Protein AF-A0A2T0U674-F1 (afdb_monomer_lite)

Structure (mmCIF, N/CA/C/O backbone):
data_AF-A0A2T0U674-F1
#
_entry.id   AF-A0A2T0U674-F1
#
loop_
_atom_site.group_PDB
_atom_site.id
_atom_site.type_symbol
_atom_site.label_atom_id
_atom_site.label_alt_id
_atom_site.label_comp_id
_atom_site.label_asym_id
_atom_site.label_entity_id
_atom_site.label_seq_id
_atom_site.pdbx_PDB_ins_code
_atom_site.Cartn_x
_atom_site.Cartn_y
_atom_site.Cartn_z
_atom_site.occupancy
_atom_site.B_iso_or_equiv
_atom_site.auth_seq_id
_atom_site.auth_comp_id
_atom_site.auth_asym_id
_atom_site.auth_atom_id
_atom_site.pdbx_PDB_model_num
ATOM 1 N N . MET A 1 1 ? 27.871 5.966 -0.649 1.00 52.25 1 MET A N 1
ATOM 2 C CA . MET A 1 1 ? 26.681 6.428 -1.399 1.00 52.25 1 MET A CA 1
ATOM 3 C C . MET A 1 1 ? 25.698 5.269 -1.437 1.00 52.25 1 MET A C 1
ATOM 5 O O . MET A 1 1 ? 26.176 4.169 -1.676 1.00 52.25 1 MET A O 1
ATOM 9 N N . PRO A 1 2 ? 24.401 5.443 -1.133 1.00 55.94 2 PRO A N 1
ATOM 10 C CA . PRO A 1 2 ? 23.436 4.362 -1.320 1.00 55.94 2 PRO A CA 1
ATOM 11 C C . PRO A 1 2 ? 23.285 4.078 -2.821 1.00 55.94 2 PRO A C 1
ATOM 13 O O . PRO A 1 2 ? 23.282 5.008 -3.626 1.00 55.94 2 PRO A O 1
ATOM 16 N N . GLU A 1 3 ? 23.223 2.803 -3.190 1.00 58.19 3 GLU A N 1
ATOM 17 C CA . GLU A 1 3 ? 23.100 2.361 -4.580 1.00 58.19 3 GLU A CA 1
ATOM 18 C C . GLU A 1 3 ? 21.787 2.892 -5.189 1.00 58.19 3 GLU A C 1
ATOM 20 O O . GLU A 1 3 ? 20.723 2.691 -4.600 1.00 58.19 3 GLU A O 1
ATOM 25 N N . PRO A 1 4 ? 21.816 3.584 -6.343 1.00 54.06 4 PRO A N 1
ATOM 26 C CA . PRO A 1 4 ? 20.641 4.271 -6.894 1.00 54.06 4 PRO A CA 1
ATOM 27 C C . PRO A 1 4 ? 19.526 3.318 -7.356 1.00 54.06 4 PRO A C 1
ATOM 29 O O . PRO A 1 4 ? 18.379 3.742 -7.505 1.00 54.06 4 PRO A O 1
ATOM 32 N N . THR A 1 5 ? 19.850 2.038 -7.550 1.00 57.12 5 THR A N 1
ATOM 33 C CA . THR A 1 5 ? 18.921 0.949 -7.883 1.00 57.12 5 THR A CA 1
ATOM 34 C C . THR A 1 5 ? 18.291 0.286 -6.658 1.00 57.12 5 THR A C 1
ATOM 36 O O . THR A 1 5 ? 17.318 -0.450 -6.811 1.00 57.12 5 THR A O 1
ATOM 39 N N . LEU A 1 6 ? 18.782 0.551 -5.441 1.00 60.94 6 LEU A N 1
ATOM 40 C CA . LEU A 1 6 ? 18.159 0.049 -4.216 1.00 60.94 6 LEU A CA 1
ATOM 41 C C . LEU A 1 6 ? 16.954 0.925 -3.870 1.00 60.94 6 LEU A C 1
ATOM 43 O O . LEU A 1 6 ? 17.049 1.903 -3.131 1.00 60.94 6 LEU A O 1
ATOM 47 N N . CYS A 1 7 ? 15.808 0.572 -4.449 1.00 66.25 7 CYS A N 1
ATOM 48 C CA . CYS A 1 7 ? 14.529 1.234 -4.197 1.00 66.25 7 CYS A CA 1
ATOM 49 C C . CYS A 1 7 ? 14.004 0.955 -2.776 1.00 66.25 7 CYS A C 1
ATOM 51 O O . CYS A 1 7 ? 13.328 1.794 -2.186 1.00 66.25 7 CYS A O 1
ATOM 53 N N . CYS A 1 8 ? 14.380 -0.189 -2.201 1.00 64.75 8 CYS A N 1
ATOM 54 C CA . CYS A 1 8 ? 13.924 -0.661 -0.900 1.00 64.75 8 CYS A CA 1
ATOM 55 C C . CYS A 1 8 ? 15.161 -0.905 -0.030 1.00 64.75 8 CYS A C 1
ATOM 57 O O . CYS A 1 8 ? 15.862 -1.905 -0.195 1.00 64.75 8 CYS A O 1
ATOM 59 N N . ARG A 1 9 ? 15.487 0.019 0.883 1.00 56.22 9 ARG A N 1
ATOM 60 C CA . ARG A 1 9 ? 16.399 -0.347 1.977 1.00 56.22 9 ARG A CA 1
ATOM 61 C C . ARG A 1 9 ? 15.719 -1.472 2.750 1.00 56.22 9 ARG A C 1
ATOM 63 O O . ARG A 1 9 ? 14.535 -1.368 3.020 1.00 56.22 9 ARG A O 1
ATOM 70 N N . ALA A 1 10 ? 16.462 -2.514 3.110 1.00 56.75 10 ALA A N 1
ATOM 71 C CA . ALA A 1 10 ? 15.973 -3.718 3.793 1.00 56.75 10 ALA A CA 1
ATOM 72 C C . ALA A 1 10 ? 15.374 -3.492 5.210 1.00 56.75 10 ALA A C 1
ATOM 74 O O . ALA A 1 10 ? 15.289 -4.431 5.995 1.00 56.75 10 ALA A O 1
ATOM 75 N N . GLY A 1 11 ? 15.010 -2.257 5.569 1.00 56.66 11 GLY A N 1
ATOM 76 C CA . GLY A 1 11 ? 14.213 -1.947 6.753 1.00 56.66 11 GLY A CA 1
ATOM 77 C C . GLY A 1 11 ? 12.744 -1.981 6.353 1.00 56.66 11 GLY A C 1
ATOM 78 O O . GLY A 1 11 ? 12.407 -1.436 5.311 1.00 56.66 11 GLY A O 1
ATOM 79 N N . GLY A 1 12 ? 11.908 -2.664 7.134 1.00 62.25 12 GLY A N 1
ATOM 80 C CA . GLY A 1 12 ? 10.512 -2.996 6.816 1.00 62.25 12 GLY A CA 1
ATOM 81 C C . GLY A 1 12 ? 9.523 -1.826 6.742 1.00 62.25 12 GLY A C 1
ATOM 82 O O . GLY A 1 12 ? 8.391 -1.984 7.184 1.00 62.25 12 GLY A O 1
ATOM 83 N N . ASP A 1 13 ? 9.946 -0.683 6.207 1.00 76.88 13 ASP A N 1
ATOM 84 C CA . ASP A 1 13 ? 9.106 0.463 5.876 1.00 76.88 13 ASP A CA 1
ATOM 85 C C . ASP A 1 13 ? 8.631 0.377 4.414 1.00 76.88 13 ASP A C 1
ATOM 87 O O . ASP A 1 13 ? 9.282 -0.233 3.557 1.00 76.88 13 ASP A O 1
ATOM 91 N N . TYR A 1 14 ? 7.495 1.012 4.119 1.00 83.75 14 TYR A N 1
ATOM 92 C CA . TYR A 1 14 ? 6.945 1.088 2.764 1.00 83.75 14 TYR A CA 1
ATOM 93 C C . TYR A 1 14 ? 7.823 1.931 1.828 1.00 83.75 14 TYR A C 1
ATOM 95 O O . TYR A 1 14 ? 8.505 2.868 2.246 1.00 83.75 14 TYR A O 1
ATOM 103 N N . CYS A 1 15 ? 7.813 1.593 0.535 1.00 85.06 15 CYS A N 1
ATOM 104 C CA . CYS A 1 15 ? 8.591 2.302 -0.477 1.00 85.06 15 CYS A CA 1
ATOM 105 C C . CYS A 1 15 ? 7.721 3.305 -1.245 1.00 85.06 15 CYS A C 1
ATOM 107 O O . CYS A 1 15 ? 7.113 2.955 -2.257 1.00 85.06 15 CYS A O 1
ATOM 109 N N . ASP A 1 16 ? 7.792 4.582 -0.860 1.00 83.19 16 ASP A N 1
ATOM 110 C CA . ASP A 1 16 ? 7.042 5.672 -1.508 1.00 83.19 16 ASP A CA 1
ATOM 111 C C . ASP A 1 16 ? 7.247 5.743 -3.034 1.00 83.19 16 ASP A C 1
ATOM 113 O O . ASP A 1 16 ? 6.367 6.166 -3.785 1.00 83.19 16 ASP A O 1
ATOM 117 N N . ARG A 1 17 ? 8.426 5.336 -3.528 1.00 84.06 17 ARG A N 1
ATOM 118 C CA . ARG A 1 17 ? 8.722 5.342 -4.968 1.00 84.06 17 ARG A CA 1
ATOM 119 C C . ARG A 1 17 ? 7.967 4.243 -5.714 1.00 84.06 17 ARG A C 1
ATOM 121 O O . ARG A 1 17 ? 7.518 4.490 -6.830 1.00 84.06 17 ARG A O 1
ATOM 128 N N . CYS A 1 18 ? 7.859 3.048 -5.135 1.00 86.38 18 CYS A N 1
ATOM 129 C CA . CYS A 1 18 ? 7.088 1.958 -5.730 1.00 86.38 18 CYS A CA 1
ATOM 130 C C . CYS A 1 18 ? 5.595 2.301 -5.736 1.00 86.38 18 CYS A C 1
ATOM 132 O O . CYS A 1 18 ? 4.935 2.115 -6.756 1.00 86.38 18 CYS A O 1
ATOM 134 N N . ASP A 1 19 ? 5.102 2.886 -4.647 1.00 88.12 19 ASP A N 1
ATOM 135 C CA . ASP A 1 19 ? 3.698 3.279 -4.496 1.00 88.12 19 ASP A CA 1
ATOM 136 C C . ASP A 1 19 ? 3.294 4.333 -5.530 1.00 88.12 19 ASP A C 1
ATOM 138 O O . ASP A 1 19 ? 2.256 4.211 -6.181 1.00 88.12 19 ASP A O 1
ATOM 142 N N . LEU A 1 20 ? 4.162 5.327 -5.759 1.00 86.06 20 LEU A N 1
ATOM 143 C CA . LEU A 1 20 ? 3.948 6.363 -6.770 1.00 86.06 20 LEU A CA 1
ATOM 144 C C . LEU A 1 20 ? 3.798 5.790 -8.187 1.00 86.06 20 LEU A C 1
ATOM 146 O O . LEU A 1 20 ? 2.991 6.295 -8.963 1.00 86.06 20 LEU A O 1
ATOM 150 N N . LEU A 1 21 ? 4.574 4.759 -8.539 1.00 85.62 21 LEU A N 1
ATOM 151 C CA . LEU A 1 21 ? 4.520 4.145 -9.871 1.00 85.62 21 LEU A CA 1
ATOM 152 C C . LEU A 1 21 ? 3.219 3.375 -10.104 1.00 85.62 21 LEU A C 1
ATOM 154 O O . LEU A 1 21 ? 2.737 3.321 -11.233 1.00 85.62 21 LEU A O 1
ATOM 158 N N . VAL A 1 22 ? 2.678 2.772 -9.047 1.00 86.31 22 VAL A N 1
ATOM 159 C CA . VAL A 1 22 ? 1.436 1.995 -9.099 1.00 86.31 22 VAL A CA 1
ATOM 160 C C . VAL A 1 22 ? 0.212 2.910 -9.000 1.00 86.31 22 VAL A C 1
ATOM 162 O O . VAL A 1 22 ? -0.828 2.605 -9.576 1.00 86.31 22 VAL A O 1
ATOM 165 N N . GLY A 1 23 ? 0.339 4.057 -8.327 1.00 88.31 23 GLY A N 1
ATOM 166 C CA . GLY A 1 23 ? -0.674 5.112 -8.332 1.00 88.31 23 GLY A CA 1
ATOM 167 C C . GLY A 1 23 ? -1.971 4.739 -7.612 1.00 88.31 23 GLY A C 1
ATOM 168 O O . GLY A 1 23 ? -3.014 5.302 -7.932 1.00 88.31 23 GLY A O 1
ATOM 169 N N . LEU A 1 24 ? -1.917 3.804 -6.657 1.00 87.69 24 LEU A N 1
ATOM 170 C CA . LEU A 1 24 ? -3.064 3.357 -5.863 1.00 87.69 24 LEU A CA 1
ATOM 171 C C . LEU A 1 24 ? -3.108 4.097 -4.511 1.00 87.69 24 LEU A C 1
ATOM 173 O O . LEU A 1 24 ? -2.318 3.780 -3.621 1.00 87.69 24 LEU A O 1
ATOM 177 N N . PRO A 1 25 ? -4.012 5.079 -4.313 1.00 86.56 25 PRO A N 1
ATOM 178 C CA . PRO A 1 25 ? -4.043 5.869 -3.085 1.00 86.56 25 PRO A CA 1
ATOM 179 C C . PRO A 1 25 ? -4.352 5.015 -1.850 1.00 86.56 25 PRO A C 1
ATOM 181 O O . PRO A 1 25 ? -5.298 4.229 -1.851 1.00 86.56 25 PRO A O 1
ATOM 184 N N . GLY A 1 26 ? -3.581 5.207 -0.777 1.00 87.94 26 GLY A N 1
ATOM 185 C CA . GLY A 1 26 ? -3.770 4.500 0.495 1.00 87.94 26 GLY A CA 1
ATOM 186 C C . GLY A 1 26 ? -3.292 3.044 0.502 1.00 87.94 26 GLY A C 1
ATOM 187 O O . GLY A 1 26 ? -3.534 2.345 1.486 1.00 87.94 26 GLY A O 1
ATOM 188 N N . LEU A 1 27 ? -2.628 2.591 -0.567 1.00 90.62 27 LEU A N 1
ATOM 189 C CA . LEU A 1 27 ? -2.029 1.265 -0.685 1.00 90.62 27 LEU A CA 1
ATOM 190 C C . LEU A 1 27 ? -0.518 1.378 -0.910 1.00 90.62 27 LEU A C 1
ATOM 192 O O . LEU A 1 27 ? -0.047 2.275 -1.605 1.00 90.62 27 LEU A O 1
ATOM 196 N N . HIS A 1 28 ? 0.215 0.430 -0.339 1.00 90.25 28 HIS A N 1
ATOM 197 C CA . HIS A 1 28 ? 1.665 0.339 -0.374 1.00 90.25 28 HIS A CA 1
ATOM 198 C C . HIS A 1 28 ? 2.102 -0.9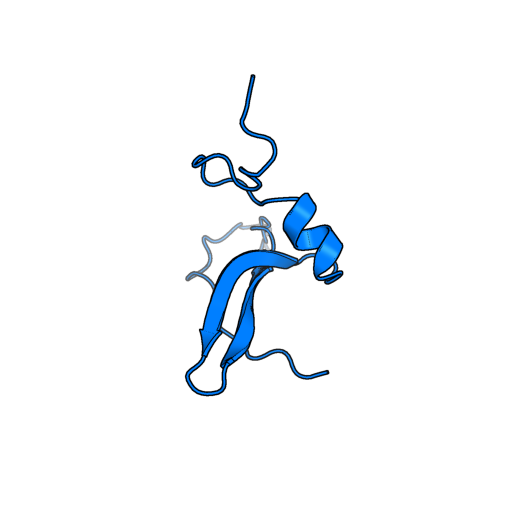74 -1.011 1.00 90.25 28 HIS A C 1
ATOM 200 O O . HIS A 1 28 ? 1.566 -2.033 -0.684 1.00 90.25 28 HIS A O 1
ATOM 206 N N . VAL A 1 29 ? 3.086 -0.924 -1.901 1.00 89.88 29 VAL A N 1
ATOM 207 C CA . VAL A 1 29 ? 3.679 -2.089 -2.554 1.00 89.88 29 VAL A CA 1
ATOM 208 C C . VAL A 1 29 ? 4.520 -2.865 -1.549 1.00 89.88 29 VAL A C 1
ATOM 210 O O . VAL A 1 29 ? 5.472 -2.336 -0.976 1.00 89.88 29 VAL A O 1
ATOM 213 N N . ILE A 1 30 ? 4.197 -4.148 -1.386 1.00 88.38 30 ILE A N 1
ATOM 214 C CA . ILE A 1 30 ? 4.917 -5.066 -0.491 1.00 88.38 30 ILE A CA 1
ATOM 215 C C . ILE A 1 30 ? 5.643 -6.187 -1.230 1.00 88.38 30 ILE A C 1
ATOM 217 O O . ILE A 1 30 ? 6.588 -6.756 -0.691 1.00 88.38 30 ILE A O 1
ATOM 221 N N . ALA A 1 31 ? 5.245 -6.493 -2.467 1.00 87.31 31 ALA A N 1
ATOM 222 C CA . ALA A 1 31 ? 5.993 -7.393 -3.338 1.00 87.31 31 ALA A CA 1
ATOM 223 C C . ALA A 1 31 ? 5.695 -7.122 -4.813 1.00 87.31 31 ALA A C 1
ATOM 225 O O . ALA A 1 31 ? 4.626 -6.624 -5.175 1.00 87.31 31 ALA A O 1
ATOM 226 N N . VAL A 1 32 ? 6.648 -7.494 -5.664 1.00 87.56 32 VAL A N 1
ATOM 227 C CA . VAL A 1 32 ? 6.525 -7.438 -7.120 1.00 87.56 32 VAL A CA 1
ATOM 228 C C . VAL A 1 32 ? 7.098 -8.727 -7.690 1.00 87.56 32 VAL A C 1
ATOM 230 O O . VAL A 1 32 ? 8.273 -9.027 -7.484 1.00 87.56 32 VAL A O 1
ATOM 233 N N . GLU A 1 33 ? 6.276 -9.475 -8.416 1.00 90.81 33 GLU A N 1
ATOM 234 C CA . GLU A 1 33 ? 6.631 -10.776 -8.984 1.00 90.81 33 GLU A CA 1
ATOM 235 C C . GLU A 1 33 ? 6.167 -10.880 -10.442 1.00 90.81 33 GLU A C 1
ATOM 237 O O . GLU A 1 33 ? 5.360 -10.081 -10.922 1.00 90.81 33 GLU A O 1
ATOM 242 N N . ARG A 1 34 ? 6.698 -11.868 -11.166 1.00 93.44 34 ARG A N 1
ATOM 243 C CA . ARG A 1 34 ? 6.189 -12.272 -12.481 1.00 93.44 34 ARG A CA 1
ATOM 244 C C . ARG A 1 34 ? 5.487 -13.609 -12.327 1.00 93.44 34 ARG A C 1
ATOM 246 O O . ARG A 1 34 ? 6.064 -14.522 -11.744 1.00 93.44 34 ARG A O 1
ATOM 253 N N . ASP A 1 35 ? 4.266 -13.715 -12.835 1.00 93.25 35 ASP A N 1
ATOM 254 C CA . ASP A 1 35 ? 3.553 -14.992 -12.847 1.00 93.25 35 ASP A CA 1
ATOM 255 C C . ASP A 1 35 ? 4.008 -15.901 -14.003 1.00 93.25 35 ASP A C 1
ATOM 257 O O . ASP A 1 35 ? 4.800 -15.512 -14.863 1.00 93.25 35 ASP A O 1
ATOM 261 N N . ASP A 1 36 ? 3.454 -17.116 -14.061 1.00 95.62 36 ASP A N 1
ATOM 262 C CA . ASP A 1 36 ? 3.753 -18.110 -15.106 1.00 95.62 36 ASP A CA 1
ATOM 263 C C . ASP A 1 36 ? 3.415 -17.644 -16.536 1.00 95.62 36 ASP A C 1
ATOM 265 O O . ASP A 1 36 ? 3.791 -18.290 -17.513 1.00 95.62 36 ASP A O 1
ATOM 269 N N . ARG A 1 37 ? 2.666 -16.544 -16.681 1.00 95.56 37 ARG A N 1
ATOM 270 C CA . ARG A 1 37 ? 2.300 -15.933 -17.966 1.00 95.56 37 ARG A CA 1
ATOM 271 C C . ARG A 1 37 ? 3.122 -14.676 -18.262 1.00 95.56 37 ARG A C 1
ATOM 273 O O . ARG A 1 37 ? 2.738 -13.912 -19.145 1.00 95.56 37 ARG A O 1
ATOM 280 N N . ASP A 1 38 ? 4.215 -14.460 -17.531 1.00 92.38 38 ASP A N 1
ATOM 281 C CA . ASP A 1 38 ? 5.078 -13.276 -17.604 1.00 92.38 38 ASP A CA 1
ATOM 282 C C . ASP A 1 38 ? 4.343 -11.952 -17.316 1.00 92.38 38 ASP A C 1
ATOM 284 O O . ASP A 1 38 ? 4.773 -10.868 -17.720 1.00 92.38 38 ASP A O 1
ATOM 288 N N . ARG A 1 39 ? 3.214 -12.013 -16.597 1.00 92.06 39 ARG A N 1
ATOM 289 C CA . ARG A 1 39 ? 2.493 -10.816 -16.160 1.00 92.06 39 ARG A CA 1
ATOM 290 C C . ARG A 1 39 ? 3.120 -10.289 -14.883 1.00 92.06 39 ARG A C 1
ATOM 292 O O . ARG A 1 39 ? 3.482 -11.057 -13.995 1.00 92.06 39 ARG A O 1
ATOM 299 N N . LEU A 1 40 ? 3.192 -8.966 -14.779 1.00 90.56 40 LEU A N 1
ATOM 300 C CA . LEU A 1 40 ? 3.615 -8.303 -13.555 1.00 90.56 40 LEU A CA 1
ATOM 301 C C . LEU A 1 40 ? 2.496 -8.406 -12.511 1.00 90.56 40 LEU A C 1
ATOM 303 O O . LEU A 1 40 ? 1.406 -7.874 -12.720 1.00 90.56 40 LEU A O 1
ATOM 307 N N . VAL A 1 41 ? 2.773 -9.073 -11.394 1.00 91.19 41 VAL A N 1
ATOM 308 C CA . VAL A 1 41 ? 1.886 -9.158 -10.233 1.00 91.19 41 VAL A CA 1
ATOM 309 C C . VAL A 1 41 ? 2.443 -8.252 -9.146 1.00 91.19 41 VAL A C 1
ATOM 311 O O . VAL A 1 41 ? 3.556 -8.450 -8.662 1.00 91.19 41 VAL A O 1
ATOM 314 N N . VAL A 1 42 ? 1.661 -7.242 -8.773 1.00 90.38 42 VAL A N 1
ATOM 315 C CA . VAL A 1 42 ? 2.009 -6.298 -7.711 1.00 90.38 42 VAL A CA 1
ATOM 316 C C . VAL A 1 42 ? 1.131 -6.594 -6.507 1.00 90.38 42 VAL A C 1
ATOM 318 O O . VAL A 1 42 ? -0.092 -6.479 -6.581 1.00 90.38 42 VAL A O 1
ATOM 321 N N . MET A 1 43 ? 1.755 -6.980 -5.400 1.00 91.12 43 MET A N 1
ATOM 322 C CA . MET A 1 43 ? 1.062 -7.175 -4.135 1.00 91.12 43 MET A CA 1
ATOM 323 C C . MET A 1 43 ? 1.136 -5.884 -3.328 1.00 91.12 43 MET A C 1
ATOM 325 O O . ME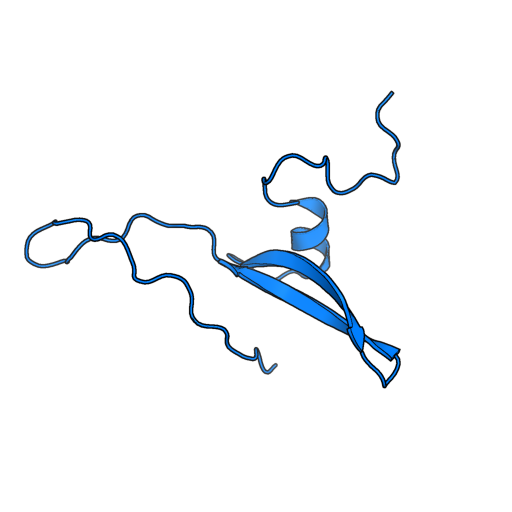T A 1 43 ? 2.219 -5.323 -3.133 1.00 91.12 43 MET A O 1
ATOM 329 N N . VAL A 1 44 ? -0.024 -5.426 -2.867 1.00 91.50 44 VAL A N 1
ATOM 330 C CA . VAL A 1 44 ? -0.171 -4.176 -2.125 1.00 91.50 44 VAL A CA 1
ATOM 331 C C . VAL A 1 44 ? -0.940 -4.391 -0.828 1.00 91.50 44 VA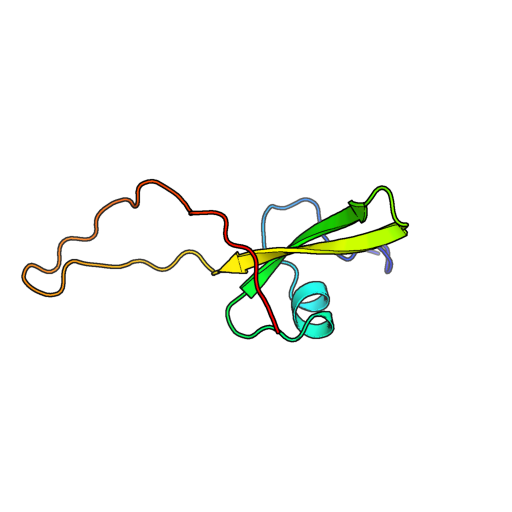L A C 1
ATOM 333 O O . VAL A 1 44 ? -1.777 -5.288 -0.738 1.00 91.50 44 VAL A O 1
ATOM 336 N N . GLU A 1 45 ? -0.699 -3.544 0.165 1.00 90.00 45 GLU A N 1
ATOM 337 C CA . GLU A 1 45 ? -1.480 -3.504 1.399 1.00 90.00 45 GLU A CA 1
ATOM 338 C C . GLU A 1 45 ? -1.756 -2.066 1.845 1.00 90.00 45 GLU A C 1
ATOM 340 O O . GLU A 1 45 ? -0.984 -1.162 1.552 1.00 90.00 45 GLU A O 1
ATOM 345 N N . SER A 1 46 ? -2.846 -1.825 2.575 1.00 88.06 46 SER A N 1
ATOM 346 C CA . SER A 1 46 ? -3.096 -0.503 3.174 1.00 88.06 46 SER A CA 1
ATOM 347 C C . SER A 1 46 ? -2.090 -0.184 4.280 1.00 88.06 46 SER A C 1
ATOM 349 O O . SER A 1 46 ? -1.520 -1.103 4.852 1.00 88.06 46 SER A O 1
ATOM 351 N N . ALA A 1 47 ? -1.909 1.065 4.695 1.00 84.38 47 ALA A N 1
ATOM 352 C CA . ALA A 1 47 ? -1.193 1.313 5.951 1.00 84.38 47 ALA A CA 1
ATOM 353 C C . ALA A 1 47 ? -1.945 0.685 7.144 1.00 84.38 47 ALA A C 1
ATOM 355 O O . ALA A 1 47 ? -3.170 0.522 7.117 1.00 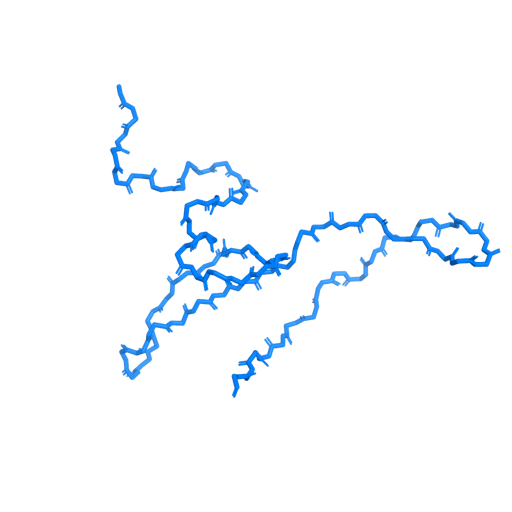84.38 47 ALA A O 1
ATOM 356 N N . ALA A 1 48 ? -1.215 0.310 8.196 1.00 79.62 48 ALA A N 1
ATOM 357 C CA . ALA A 1 48 ? -1.843 -0.053 9.460 1.00 79.62 48 ALA A CA 1
ATOM 358 C C . ALA A 1 48 ? -2.412 1.211 10.123 1.00 79.62 48 ALA A C 1
ATOM 360 O O . ALA A 1 48 ? -1.661 2.109 10.500 1.00 79.62 48 ALA A O 1
ATOM 361 N N . GLU A 1 49 ? -3.731 1.267 10.293 1.00 78.06 49 GLU A N 1
ATOM 362 C CA . GLU A 1 49 ? -4.409 2.363 10.984 1.00 78.06 49 GLU A CA 1
ATOM 363 C C . GLU A 1 49 ? -5.030 1.867 12.292 1.00 78.06 49 GLU A C 1
ATOM 365 O O . GLU A 1 49 ? -5.659 0.806 12.348 1.00 78.06 49 GLU A O 1
ATOM 370 N N . ALA A 1 50 ? -4.865 2.638 13.368 1.00 79.69 50 ALA A N 1
ATOM 371 C CA . ALA A 1 50 ? -5.537 2.344 14.625 1.00 79.69 50 ALA A CA 1
ATOM 372 C C . ALA A 1 50 ? -7.042 2.605 14.470 1.00 79.69 50 ALA A C 1
ATOM 374 O O . ALA A 1 50 ? -7.473 3.750 14.331 1.00 79.69 50 ALA A O 1
ATOM 375 N N . MET A 1 51 ? -7.849 1.544 14.526 1.00 77.31 51 MET A N 1
ATOM 376 C CA . MET A 1 51 ? -9.307 1.640 14.457 1.00 77.31 51 MET A CA 1
ATOM 377 C C . MET A 1 51 ? -9.956 1.219 15.775 1.00 77.31 51 MET A C 1
ATOM 379 O O . MET A 1 51 ? -9.641 0.175 16.346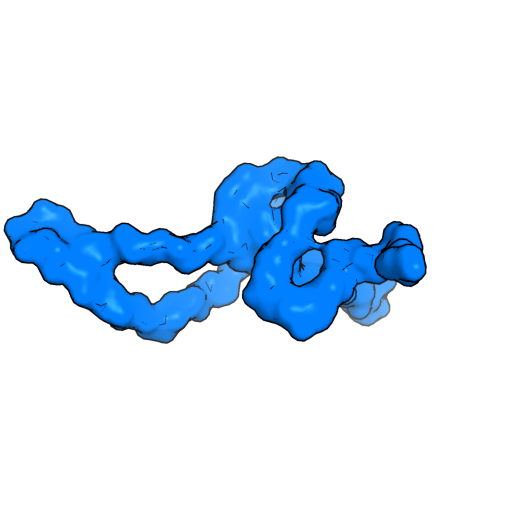 1.00 77.31 51 MET A O 1
ATOM 383 N N . GLY A 1 52 ? -10.890 2.044 16.251 1.00 84.00 52 GLY A N 1
ATOM 384 C CA . GLY A 1 52 ? -11.651 1.811 17.476 1.00 84.00 52 GLY A CA 1
ATOM 385 C C . GLY A 1 52 ? -13.123 1.520 17.229 1.00 84.00 52 GLY A C 1
ATOM 386 O O . GLY A 1 52 ? -13.707 1.942 16.228 1.00 84.00 52 GLY A O 1
ATOM 387 N N . CYS A 1 53 ? -13.757 0.842 18.183 1.00 83.31 53 CYS A N 1
ATOM 388 C CA . CYS A 1 53 ? -15.207 0.710 18.193 1.00 83.31 53 CYS A CA 1
ATOM 389 C C . CYS A 1 53 ? -15.857 2.093 18.366 1.00 83.31 53 CYS A C 1
ATOM 391 O O . CYS A 1 53 ? -15.636 2.764 19.374 1.00 83.31 53 CYS A O 1
ATOM 393 N N . ARG A 1 54 ? -16.700 2.515 17.413 1.00 85.75 54 ARG A N 1
ATOM 394 C CA . ARG A 1 54 ? -17.338 3.846 17.438 1.00 85.75 54 ARG A CA 1
ATOM 395 C C . ARG A 1 54 ? -18.294 4.069 18.619 1.00 85.75 54 ARG A C 1
ATOM 397 O O . ARG A 1 54 ? -18.625 5.214 18.895 1.00 85.75 54 ARG A O 1
ATOM 404 N N . SER A 1 55 ? -18.744 3.012 19.299 1.00 89.31 55 SER A N 1
ATOM 405 C CA . SER A 1 55 ? -19.661 3.125 20.442 1.00 89.31 55 SER A CA 1
ATOM 406 C C . SER A 1 55 ? -18.957 3.262 21.794 1.00 89.31 55 SER A C 1
ATOM 408 O O . SER A 1 55 ? -19.467 3.966 22.660 1.00 89.31 55 SER A O 1
ATOM 410 N N . CYS A 1 56 ? -17.810 2.604 21.995 1.00 91.94 56 CYS A N 1
ATOM 411 C CA . CYS A 1 56 ? -17.115 2.573 23.291 1.00 91.94 56 CYS A CA 1
ATOM 412 C C . CYS A 1 56 ? -15.656 3.054 23.253 1.00 91.94 56 CYS A C 1
ATOM 414 O O . CYS A 1 56 ? -15.025 3.142 24.301 1.00 91.94 56 CYS A O 1
ATOM 416 N N . GLY A 1 57 ? -15.102 3.356 22.075 1.00 89.19 57 GLY A N 1
ATOM 417 C CA . GLY A 1 57 ? -13.752 3.906 21.911 1.00 89.19 57 GLY A CA 1
ATOM 418 C C . GLY A 1 57 ? -12.602 2.907 22.083 1.00 89.19 57 GLY A C 1
ATOM 419 O O . GLY A 1 57 ? -11.447 3.284 21.913 1.00 89.19 57 GLY A O 1
ATOM 420 N N . VAL A 1 58 ? -12.885 1.638 22.393 1.00 92.31 58 VAL A N 1
ATOM 421 C CA . VAL A 1 58 ? -11.852 0.602 22.557 1.00 92.31 58 VAL A CA 1
ATOM 422 C C . VAL A 1 58 ? -11.168 0.317 21.218 1.00 92.31 58 VAL A C 1
ATOM 424 O O . VAL A 1 58 ? -11.843 0.006 20.234 1.00 92.31 58 VAL A O 1
ATOM 427 N N . ILE A 1 59 ? -9.833 0.393 21.199 1.00 88.25 59 ILE A N 1
ATOM 428 C CA . ILE A 1 59 ? -8.986 -0.051 20.085 1.00 88.25 59 ILE A CA 1
ATOM 429 C C . ILE A 1 59 ? -8.733 -1.546 20.255 1.00 88.25 59 ILE A C 1
ATOM 431 O O . ILE A 1 59 ? -8.161 -1.970 21.259 1.00 88.25 59 ILE A O 1
ATOM 435 N N . VAL A 1 60 ? -9.172 -2.345 19.288 1.00 77.12 60 VAL A N 1
ATOM 436 C CA . VAL A 1 60 ? -8.910 -3.788 19.278 1.00 77.12 60 VAL A CA 1
ATOM 437 C C . VAL A 1 60 ? -7.744 -4.094 18.351 1.00 77.12 60 VAL A C 1
ATOM 439 O O . VAL A 1 60 ? -7.613 -3.498 17.283 1.00 77.12 60 VAL A O 1
ATOM 442 N N . HIS A 1 61 ? -6.904 -5.051 18.742 1.00 77.31 61 HIS A N 1
ATOM 443 C CA . HIS A 1 61 ? -5.926 -5.619 17.822 1.00 77.31 61 HIS A CA 1
ATOM 444 C C . HIS A 1 61 ? -6.682 -6.401 16.744 1.00 77.31 61 HIS A C 1
ATOM 446 O O . HIS A 1 61 ? -7.385 -7.365 17.050 1.00 77.31 61 HIS A O 1
ATOM 452 N N . GLY A 1 62 ? -6.579 -5.957 15.491 1.00 74.00 62 GLY A N 1
ATOM 453 C CA . GLY A 1 62 ? -7.195 -6.651 14.364 1.00 74.00 62 GLY A CA 1
ATOM 454 C C . GLY A 1 62 ? -6.625 -8.062 14.196 1.00 74.00 62 GLY A C 1
ATOM 455 O O . GLY A 1 62 ? -5.455 -8.306 14.484 1.00 74.00 62 GLY A O 1
ATOM 456 N N . HIS A 1 63 ? -7.431 -8.986 13.669 1.00 77.44 63 HIS A N 1
ATOM 457 C CA . HIS A 1 63 ? -7.029 -10.373 13.385 1.00 77.44 63 HIS A CA 1
ATOM 458 C C . HIS A 1 63 ? -6.082 -10.522 12.173 1.00 77.44 63 HIS A C 1
ATOM 460 O O . HIS A 1 63 ? -5.974 -11.599 11.594 1.00 77.44 63 HIS A O 1
ATOM 466 N N . GLY A 1 64 ? -5.385 -9.453 11.790 1.00 78.75 64 GLY A N 1
ATOM 467 C CA . GLY A 1 64 ? -4.584 -9.386 10.573 1.00 78.75 64 GLY A CA 1
ATOM 468 C C . GLY A 1 64 ? -5.379 -8.903 9.359 1.00 78.75 64 GLY A C 1
ATOM 469 O O . GLY A 1 64 ? -6.513 -8.433 9.471 1.00 78.75 64 GLY A O 1
ATOM 470 N N . ARG A 1 65 ? -4.739 -8.976 8.190 1.00 81.31 65 ARG A N 1
ATOM 471 C CA . ARG A 1 65 ? -5.271 -8.491 6.911 1.00 81.31 65 ARG A CA 1
ATOM 472 C C . ARG A 1 65 ? -5.921 -9.627 6.127 1.00 81.31 65 ARG A C 1
ATOM 474 O O . ARG A 1 65 ? -5.496 -10.777 6.220 1.00 81.31 65 ARG A O 1
ATOM 481 N N . VAL A 1 66 ? -6.920 -9.285 5.320 1.00 84.44 66 VAL A N 1
ATOM 482 C CA . VAL A 1 66 ? -7.539 -10.207 4.361 1.00 84.44 66 VAL A CA 1
ATOM 483 C C . VAL A 1 66 ? -6.987 -9.905 2.974 1.00 84.44 66 VAL A C 1
ATOM 485 O O . VAL A 1 66 ? -7.018 -8.757 2.537 1.00 84.44 66 VAL A O 1
ATOM 488 N N . ASN A 1 67 ? -6.503 -10.934 2.280 1.00 85.00 67 ASN A N 1
ATOM 489 C CA . ASN A 1 67 ? -6.073 -10.808 0.891 1.00 85.00 67 ASN A CA 1
ATOM 490 C C . ASN A 1 67 ? -7.293 -10.715 -0.028 1.00 85.00 67 ASN A C 1
ATOM 492 O O . ASN A 1 67 ? -8.189 -11.558 0.036 1.00 85.00 67 ASN A O 1
ATOM 496 N N . VAL A 1 68 ? -7.307 -9.707 -0.896 1.00 85.75 68 VAL A N 1
ATOM 497 C CA . VAL A 1 68 ? -8.360 -9.483 -1.891 1.00 85.75 68 VAL A CA 1
ATOM 498 C C . VAL A 1 68 ? -7.734 -9.245 -3.259 1.00 85.75 68 VAL A C 1
ATOM 500 O O . VAL A 1 68 ? -6.641 -8.692 -3.358 1.00 85.75 68 VAL A O 1
ATOM 503 N N . HIS A 1 69 ? -8.425 -9.657 -4.321 1.00 86.69 69 HIS A N 1
ATOM 504 C CA . HIS A 1 69 ? -8.017 -9.334 -5.685 1.00 86.69 69 HIS A CA 1
ATOM 505 C C . HIS A 1 69 ? -8.649 -7.999 -6.085 1.00 86.69 69 HIS A C 1
ATOM 507 O O . HIS A 1 69 ? -9.872 -7.865 -6.069 1.00 86.69 69 HIS A O 1
ATOM 513 N N . LEU A 1 70 ? -7.822 -7.024 -6.461 1.00 81.00 70 LEU A N 1
ATOM 514 C CA . LEU A 1 70 ? -8.293 -5.763 -7.034 1.00 81.00 70 LEU A CA 1
ATOM 515 C C . LEU A 1 70 ? -8.683 -5.986 -8.499 1.00 81.00 70 LEU A C 1
ATOM 517 O O . LEU A 1 70 ? -7.915 -6.585 -9.249 1.00 81.00 70 LEU A O 1
ATOM 521 N N . VAL A 1 71 ? -9.873 -5.547 -8.892 1.00 79.69 71 VAL A N 1
ATOM 522 C CA . VAL A 1 71 ? -10.356 -5.582 -10.279 1.00 79.69 71 VAL A CA 1
AT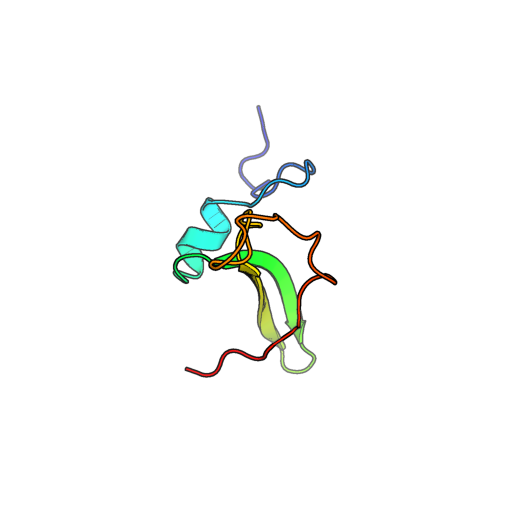OM 523 C C . VAL A 1 71 ? -10.544 -4.129 -10.709 1.00 79.69 71 VAL A C 1
ATOM 525 O O . VAL A 1 71 ? -11.138 -3.371 -9.942 1.00 79.69 71 VAL A O 1
ATOM 528 N N . ASP A 1 72 ? -9.995 -3.758 -11.868 1.00 68.31 72 ASP A N 1
ATOM 529 C CA . ASP A 1 72 ? -10.198 -2.449 -12.516 1.00 68.31 72 ASP A CA 1
ATOM 530 C C . ASP A 1 72 ? -11.559 -2.397 -13.229 1.00 68.31 72 ASP A C 1
ATOM 532 O O . ASP A 1 72 ? -11.891 -3.390 -13.925 1.00 68.31 72 ASP A O 1
#

Foldseek 3Di:
DPDPPCQDDPDPDFRPVVCVVVVDPQKTFDDWDADPVRDIDTDIDGDDDFDADPPPRDGDDDPDDDDDDDDD

Organism: NCBI:txid407159

Sequence (72 aa):
MPEPTLCCRAGGDYCDRCDLLVGLPGLHVIAVERDDRDRLVVMVESAAEAMGCRSCGVIVHGHGRVNVHLVD

Radius of gyration: 15.97 Å; chains: 1; bounding box: 46×24×41 Å

Secondary structure (DSSP, 8-state):
---TT--S-SSSS--HHHHHHHT-TTEEEEEEEE-TTS-EEEEEEEPP---B-TTT-PBPPP--PPP-----

pLDDT: mean 81.35, std 11.57, range [52.25, 95.62]